Protein AF-A0AAD5JL81-F1 (afdb_monomer_lite)

Organism: Acer negundo (NCBI:txid4023)

Structure (mmCIF, N/CA/C/O backbone):
data_AF-A0AAD5JL81-F1
#
_entry.id   AF-A0AAD5JL81-F1
#
loop_
_atom_site.group_PDB
_atom_site.id
_atom_site.type_symbol
_atom_site.label_atom_id
_atom_site.label_alt_id
_atom_site.label_comp_id
_atom_site.label_asym_id
_atom_site.label_entity_id
_atom_site.label_seq_id
_atom_site.pdbx_PDB_ins_code
_atom_site.Cartn_x
_atom_site.Cartn_y
_atom_site.Cartn_z
_atom_site.occupancy
_atom_site.B_iso_or_equiv
_atom_site.auth_seq_id
_atom_site.auth_comp_id
_atom_site.auth_asym_id
_atom_site.auth_atom_id
_atom_site.pdbx_PDB_model_num
ATOM 1 N N . MET A 1 1 ? 5.103 -13.629 -14.490 1.00 53.59 1 MET A N 1
ATOM 2 C CA . MET A 1 1 ? 3.948 -13.120 -13.713 1.00 53.59 1 MET A CA 1
ATOM 3 C C . MET A 1 1 ? 4.310 -11.711 -13.269 1.00 53.59 1 MET A C 1
ATOM 5 O O . MET A 1 1 ? 5.288 -11.580 -12.552 1.00 53.59 1 MET A O 1
ATOM 9 N N . HIS A 1 2 ? 3.629 -10.677 -13.773 1.00 77.31 2 HIS A N 1
ATOM 10 C CA . HIS A 1 2 ? 4.128 -9.285 -13.726 1.00 77.31 2 HIS A CA 1
ATOM 11 C C . HIS A 1 2 ? 3.336 -8.365 -12.803 1.00 77.31 2 HIS A C 1
ATOM 13 O O . HIS A 1 2 ? 3.559 -7.160 -12.813 1.00 77.31 2 HIS A O 1
ATOM 19 N N . VAL A 1 3 ? 2.407 -8.924 -12.027 1.00 87.56 3 VAL A N 1
ATOM 20 C CA . VAL A 1 3 ? 1.539 -8.177 -11.122 1.00 87.56 3 VAL A CA 1
ATOM 21 C C . VAL A 1 3 ? 1.354 -8.972 -9.831 1.00 87.56 3 VAL A C 1
ATOM 23 O O . VAL A 1 3 ? 1.255 -10.200 -9.879 1.00 87.56 3 VAL A O 1
ATOM 26 N N . PHE A 1 4 ? 1.323 -8.287 -8.693 1.00 90.81 4 PHE A N 1
ATOM 27 C CA . PHE A 1 4 ? 1.071 -8.863 -7.374 1.00 90.81 4 PHE A CA 1
ATOM 28 C C . PHE A 1 4 ? 0.261 -7.898 -6.502 1.00 90.81 4 PHE A C 1
ATOM 30 O O . PHE A 1 4 ? 0.147 -6.710 -6.805 1.00 90.81 4 PHE A O 1
ATOM 37 N N . LEU A 1 5 ? -0.313 -8.425 -5.425 1.00 91.75 5 LEU A N 1
ATOM 38 C CA . LEU A 1 5 ? -1.074 -7.675 -4.436 1.00 91.75 5 LEU A CA 1
ATOM 39 C C . LEU A 1 5 ? -0.194 -7.379 -3.219 1.00 91.75 5 LEU A C 1
ATOM 41 O O . LEU A 1 5 ? 0.451 -8.285 -2.698 1.00 91.75 5 LEU A O 1
ATOM 45 N N . TYR A 1 6 ? -0.166 -6.135 -2.745 1.00 92.25 6 TYR A N 1
ATOM 46 C CA . TYR A 1 6 ? 0.625 -5.748 -1.569 1.00 92.25 6 TYR A CA 1
ATOM 47 C C . TYR A 1 6 ? -0.071 -4.667 -0.741 1.00 92.25 6 TYR A C 1
ATOM 49 O O . TYR A 1 6 ? -0.673 -3.739 -1.285 1.00 92.25 6 TYR A O 1
ATOM 57 N N . GLN A 1 7 ? -0.010 -4.802 0.585 1.00 88.88 7 GLN A N 1
ATOM 58 C CA . GLN A 1 7 ? -0.710 -3.909 1.515 1.00 88.88 7 GLN A CA 1
ATOM 59 C C . GLN A 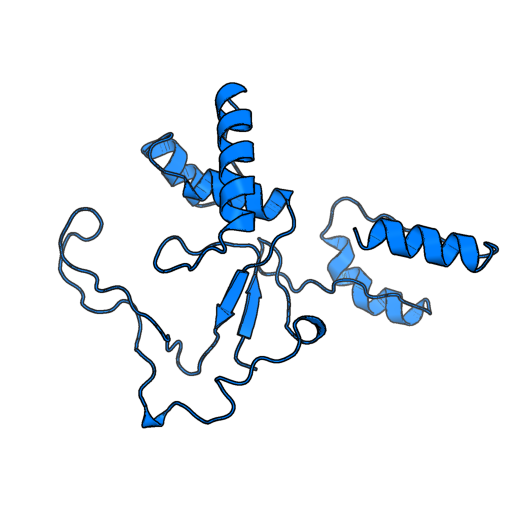1 7 ? -0.033 -2.549 1.708 1.00 88.88 7 GLN A C 1
ATOM 61 O O . GLN A 1 7 ? -0.708 -1.574 2.034 1.00 88.88 7 GLN A O 1
ATOM 66 N N . ILE A 1 8 ? 1.283 -2.437 1.506 1.00 88.19 8 ILE A N 1
ATOM 67 C CA . ILE A 1 8 ? 1.932 -1.122 1.566 1.00 88.19 8 ILE A CA 1
ATOM 68 C C . ILE A 1 8 ? 1.508 -0.291 0.359 1.00 88.19 8 ILE A C 1
ATOM 70 O O . ILE A 1 8 ? 1.283 -0.821 -0.724 1.00 88.19 8 ILE A O 1
ATOM 74 N N . VAL A 1 9 ? 1.371 1.013 0.583 1.00 87.00 9 VAL A N 1
ATOM 75 C CA . VAL A 1 9 ? 0.955 2.000 -0.416 1.00 87.00 9 VAL A CA 1
ATOM 76 C C . VAL A 1 9 ? 2.162 2.775 -0.930 1.00 87.00 9 VAL A C 1
ATOM 78 O O . VAL A 1 9 ? 3.100 3.073 -0.185 1.00 87.00 9 VAL A O 1
ATOM 81 N N . GLY A 1 10 ? 2.121 3.138 -2.207 1.00 78.31 10 GLY A N 1
ATOM 82 C CA . GLY A 1 10 ? 3.044 4.088 -2.803 1.00 78.31 10 GLY A CA 1
ATOM 83 C C . GLY A 1 10 ? 2.683 5.512 -2.387 1.00 78.31 10 GLY A C 1
ATOM 84 O O . GLY A 1 10 ? 1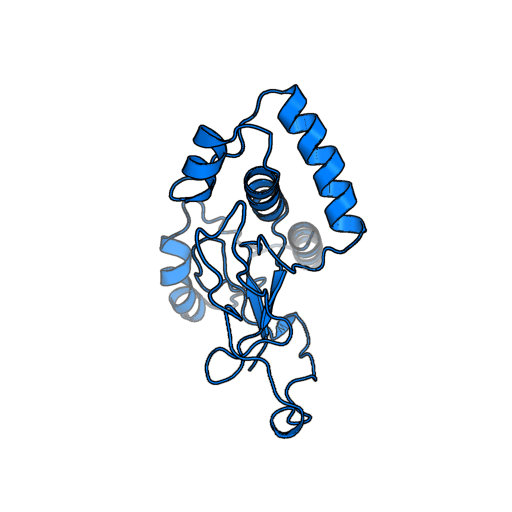.517 5.880 -2.279 1.00 78.31 10 GLY A O 1
ATOM 85 N N . THR A 1 11 ? 3.694 6.341 -2.157 1.00 70.81 11 THR A N 1
ATOM 86 C CA . THR A 1 11 ? 3.513 7.767 -1.839 1.00 70.81 11 THR A CA 1
ATOM 87 C C . THR A 1 11 ? 3.379 8.651 -3.075 1.00 70.81 11 THR A C 1
ATOM 89 O O . THR A 1 11 ? 2.850 9.755 -2.973 1.00 70.81 11 THR A O 1
ATOM 92 N N . TRP A 1 12 ? 3.836 8.169 -4.232 1.00 73.31 12 TRP A N 1
ATOM 93 C CA . TRP A 1 12 ? 3.898 8.909 -5.490 1.00 73.31 12 TRP A CA 1
ATOM 94 C C . TRP A 1 12 ? 3.276 8.076 -6.608 1.00 73.31 12 TRP A C 1
ATOM 96 O O . TRP A 1 12 ? 3.536 6.879 -6.701 1.00 73.31 12 TRP A O 1
ATOM 106 N N . GLY A 1 13 ? 2.448 8.703 -7.446 1.00 75.12 13 GLY A N 1
ATOM 107 C CA . GLY A 1 13 ? 1.904 8.072 -8.656 1.00 75.12 13 GLY A CA 1
ATOM 108 C C . GLY A 1 13 ? 0.893 6.944 -8.425 1.00 75.12 13 GLY A C 1
ATOM 109 O O . GLY A 1 13 ? 0.515 6.273 -9.381 1.00 75.12 13 GLY A O 1
ATOM 110 N N . GLN A 1 14 ? 0.436 6.722 -7.188 1.00 80.94 14 GLN A N 1
ATOM 111 C CA . GLN A 1 14 ? -0.581 5.714 -6.911 1.00 80.94 14 GLN A CA 1
ATOM 112 C C . GLN A 1 14 ? -1.967 6.188 -7.365 1.00 80.94 14 GLN A C 1
ATOM 114 O O . GLN A 1 14 ? -2.438 7.257 -6.973 1.00 80.94 14 GLN A O 1
ATOM 119 N N . LEU A 1 15 ? -2.650 5.346 -8.139 1.00 85.38 15 LEU A N 1
ATOM 120 C CA . LEU A 1 15 ? -4.056 5.529 -8.475 1.00 85.38 15 LEU A CA 1
ATOM 121 C C . LEU A 1 15 ? -4.931 4.969 -7.346 1.00 85.38 15 LEU A C 1
ATOM 123 O O . LEU A 1 15 ? -4.827 3.794 -6.995 1.00 85.38 15 LEU A O 1
ATOM 127 N N . LEU A 1 16 ? -5.805 5.806 -6.789 1.00 86.44 16 LEU A N 1
ATOM 128 C CA . LEU A 1 16 ? -6.748 5.416 -5.743 1.00 86.44 16 LEU A CA 1
ATOM 129 C C . LEU A 1 16 ? -8.164 5.374 -6.303 1.00 86.44 16 LEU A C 1
ATOM 131 O O . LEU A 1 16 ? -8.639 6.342 -6.898 1.00 86.44 16 LEU A O 1
ATOM 135 N N . PHE A 1 17 ? -8.861 4.260 -6.083 1.00 89.25 17 PHE A N 1
ATOM 136 C CA . PHE A 1 17 ? -10.261 4.159 -6.473 1.00 89.25 17 PHE A CA 1
ATOM 137 C C . PHE A 1 17 ? -11.143 5.066 -5.593 1.00 89.25 17 PHE A C 1
ATOM 139 O O . PHE A 1 17 ? -10.910 5.164 -4.382 1.00 89.25 17 PHE A O 1
ATOM 146 N N . PRO A 1 18 ? -12.202 5.689 -6.152 1.00 93.38 18 PRO A N 1
ATOM 147 C CA . PRO A 1 18 ? -13.033 6.640 -5.413 1.00 93.38 18 PRO A CA 1
ATOM 148 C C . PRO A 1 18 ? -13.681 6.086 -4.138 1.00 93.38 18 PRO A C 1
ATOM 150 O O . PRO A 1 18 ? -13.807 6.819 -3.160 1.00 93.38 18 PRO A O 1
ATOM 153 N N . LYS A 1 19 ? -14.105 4.813 -4.130 1.00 92.81 19 LYS A N 1
ATOM 154 C CA . LYS A 1 19 ? -14.760 4.197 -2.964 1.00 92.81 19 LYS A CA 1
ATOM 155 C C . LYS A 1 19 ? -13.794 4.060 -1.767 1.00 92.81 19 LYS A C 1
ATOM 157 O O . LYS A 1 19 ? -14.076 4.701 -0.755 1.00 92.81 19 LYS A O 1
ATOM 162 N N . PRO A 1 20 ? -12.643 3.361 -1.879 1.00 89.75 20 PRO A N 1
ATOM 163 C CA . PRO A 1 20 ? -11.651 3.306 -0.800 1.00 89.75 20 PRO A CA 1
ATOM 164 C C . PRO A 1 20 ? -11.179 4.683 -0.325 1.00 89.75 20 PRO A C 1
ATOM 166 O O . PRO A 1 20 ? -10.930 4.880 0.860 1.00 89.75 20 PRO A O 1
ATOM 169 N N . TRP A 1 21 ? -11.082 5.663 -1.232 1.00 92.19 21 TRP A N 1
ATOM 170 C CA . TRP A 1 21 ? -10.702 7.022 -0.850 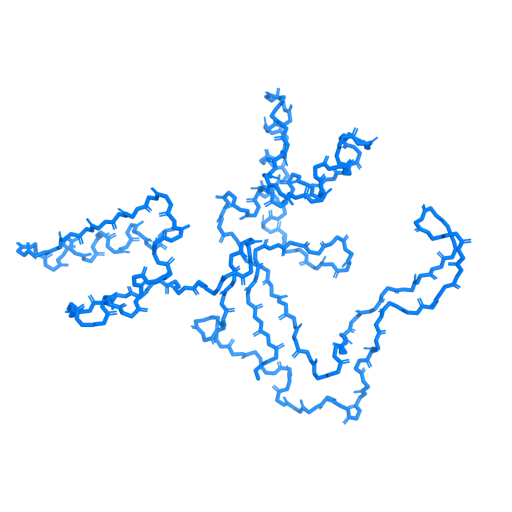1.00 92.19 21 TRP A CA 1
ATOM 171 C C . TRP A 1 21 ? -11.745 7.701 0.044 1.00 92.19 21 TRP A C 1
ATOM 173 O O . TRP A 1 21 ? -11.388 8.330 1.038 1.00 92.19 21 TRP A O 1
ATOM 183 N N . LYS A 1 22 ? -13.037 7.565 -0.274 1.00 95.00 22 LYS A N 1
ATOM 184 C CA . LYS A 1 22 ? -14.118 8.107 0.564 1.00 95.00 22 LYS A CA 1
ATOM 185 C C . LYS A 1 22 ? -14.139 7.456 1.947 1.00 95.00 22 LYS A C 1
ATOM 187 O O . LYS A 1 22 ? -14.237 8.168 2.940 1.00 95.00 22 LYS A O 1
ATOM 192 N N . GLU A 1 23 ? -13.981 6.136 2.008 1.00 94.50 23 GLU A N 1
ATOM 193 C CA . GLU A 1 23 ? -13.891 5.387 3.269 1.00 94.50 23 GLU A CA 1
ATOM 194 C C . GLU A 1 23 ? -12.700 5.854 4.114 1.00 94.50 23 GLU A C 1
ATOM 196 O O . GLU A 1 23 ? -12.854 6.134 5.303 1.00 94.50 23 GLU A O 1
ATOM 201 N N . PHE A 1 24 ? -11.535 6.041 3.485 1.00 94.06 24 PHE A N 1
ATOM 202 C CA . PHE A 1 24 ? -10.368 6.599 4.156 1.00 94.06 24 PHE A CA 1
ATOM 203 C C . PHE A 1 24 ? -10.632 7.996 4.711 1.00 94.06 24 PHE A C 1
ATOM 205 O O . PHE A 1 24 ? -10.219 8.287 5.829 1.00 94.06 24 PHE A O 1
ATOM 212 N N . ARG A 1 25 ? -11.295 8.875 3.950 1.00 95.31 25 ARG A N 1
ATOM 213 C CA . ARG A 1 25 ? -11.588 10.241 4.402 1.00 95.31 25 ARG A CA 1
ATOM 214 C C . ARG A 1 25 ? -12.418 10.240 5.684 1.00 95.31 25 ARG A C 1
ATOM 216 O O . ARG A 1 25 ? -12.022 10.908 6.634 1.00 95.31 25 ARG A O 1
ATOM 223 N N . SER A 1 26 ? -13.484 9.442 5.736 1.00 95.38 26 SER A N 1
ATOM 224 C CA . SER A 1 26 ? -14.293 9.272 6.949 1.00 95.38 26 SER A CA 1
ATOM 225 C C . SER A 1 26 ? -13.474 8.690 8.103 1.00 95.38 26 SER A C 1
ATOM 227 O O . SER A 1 26 ? -13.431 9.271 9.186 1.00 95.38 26 SER A O 1
ATOM 229 N N . TRP A 1 27 ? -12.743 7.598 7.854 1.00 93.88 27 TRP A N 1
ATOM 230 C CA . TRP A 1 27 ? -11.887 6.959 8.856 1.00 93.88 27 TRP A CA 1
ATOM 231 C C . TRP A 1 27 ? -10.835 7.926 9.420 1.00 93.88 27 TRP A C 1
ATOM 233 O O . TRP A 1 27 ? -10.615 7.975 10.631 1.00 93.88 27 TRP A O 1
ATOM 243 N N . TYR A 1 28 ? -10.203 8.723 8.557 1.00 94.56 28 TYR A N 1
ATOM 244 C CA . TYR A 1 28 ? -9.173 9.692 8.919 1.00 94.56 28 TYR A CA 1
ATOM 245 C C . TYR A 1 28 ? -9.728 10.776 9.840 1.00 94.56 28 TYR A C 1
ATOM 247 O O . TYR A 1 28 ? -9.118 11.055 10.873 1.00 94.56 28 TYR A O 1
ATOM 255 N N . ASP A 1 29 ? -10.873 11.366 9.489 1.00 95.00 29 ASP A N 1
ATOM 256 C CA . ASP A 1 29 ? -11.472 12.455 10.261 1.00 95.00 29 ASP A CA 1
ATOM 257 C C . ASP A 1 29 ? -11.910 11.962 11.657 1.00 95.00 29 ASP A C 1
ATOM 259 O O . ASP A 1 29 ? -11.627 12.621 12.661 1.00 95.00 29 ASP A O 1
ATOM 263 N N . GLU A 1 30 ? -12.467 10.749 11.758 1.00 94.31 30 GLU A N 1
ATOM 264 C CA . GLU A 1 30 ? -12.802 10.117 13.042 1.00 94.31 30 GLU A CA 1
ATOM 265 C C . GLU A 1 30 ? -11.574 9.838 13.922 1.00 94.31 30 GLU A C 1
ATOM 267 O O . GLU A 1 30 ? -11.572 10.134 15.120 1.00 94.31 30 GLU A O 1
ATOM 272 N N . HIS A 1 31 ? -10.516 9.257 13.350 1.00 91.19 31 HIS A N 1
ATOM 273 C CA . HIS A 1 31 ? -9.302 8.917 14.101 1.00 91.19 31 HIS A CA 1
ATOM 274 C C . HIS A 1 31 ? -8.552 10.168 14.544 1.00 91.19 31 HIS A C 1
ATOM 276 O O . HIS A 1 31 ? -8.034 10.223 15.664 1.00 91.19 31 HIS A O 1
ATOM 282 N N . LYS A 1 32 ? -8.545 11.193 13.688 1.00 91.12 32 LYS A N 1
ATOM 283 C CA . LYS A 1 32 ? -7.973 12.496 14.002 1.00 91.12 32 LYS A CA 1
ATOM 284 C C . LYS A 1 32 ? -8.722 13.171 15.150 1.00 91.12 32 LYS A C 1
ATOM 286 O O . LYS A 1 32 ? -8.067 13.631 16.082 1.00 91.12 32 LYS A O 1
ATOM 291 N N . ALA A 1 33 ? -10.057 13.177 15.135 1.00 93.44 33 ALA A N 1
ATOM 292 C CA . ALA A 1 33 ? -10.864 13.744 16.221 1.00 93.44 33 ALA A CA 1
ATOM 293 C C . ALA A 1 33 ? -10.605 13.055 17.574 1.00 93.44 33 ALA A C 1
ATOM 295 O O . ALA A 1 33 ? -10.606 13.705 18.616 1.00 93.44 33 ALA A O 1
ATOM 296 N N . LYS A 1 34 ? -10.306 11.751 17.555 1.00 93.62 34 LYS A N 1
ATOM 297 C CA . LYS A 1 34 ? -9.936 10.958 18.740 1.00 93.62 34 LYS A CA 1
ATOM 298 C C . LYS A 1 34 ? -8.467 11.117 19.162 1.00 93.62 34 LYS A C 1
ATOM 300 O O . LYS A 1 34 ? -8.032 10.474 20.112 1.00 93.62 34 LYS A O 1
ATOM 305 N N . GLY A 1 35 ? -7.673 11.917 18.447 1.00 91.12 35 GLY A N 1
ATOM 306 C CA . GLY A 1 35 ? -6.243 12.097 18.715 1.00 91.12 35 GLY A CA 1
ATOM 307 C C . GLY A 1 35 ? -5.383 10.860 18.427 1.00 91.12 35 GLY A C 1
ATOM 308 O O . GLY A 1 35 ? -4.212 10.825 18.816 1.00 91.12 35 GLY A O 1
ATOM 309 N N . ILE A 1 36 ? -5.926 9.855 17.731 1.00 87.69 36 ILE A N 1
ATOM 310 C CA . ILE A 1 36 ? -5.241 8.588 17.462 1.00 87.69 36 ILE A CA 1
ATOM 311 C C . ILE A 1 36 ? -4.122 8.831 16.455 1.00 87.69 36 ILE A C 1
ATOM 313 O O . ILE A 1 36 ? -4.340 9.326 15.349 1.00 87.69 36 ILE A O 1
ATOM 317 N N . LYS A 1 37 ? -2.896 8.454 16.827 1.00 91.12 37 LYS A N 1
ATOM 318 C CA . LYS A 1 37 ? -1.733 8.612 15.953 1.00 91.12 37 LYS A CA 1
ATOM 319 C C . LYS A 1 37 ? -1.555 7.393 15.034 1.00 91.12 37 LYS A C 1
ATOM 321 O O . LYS A 1 37 ? -1.795 6.249 15.448 1.00 91.12 37 LYS A O 1
ATOM 326 N N . PRO A 1 38 ? -1.117 7.600 13.781 1.00 89.75 38 PRO A N 1
ATOM 327 C CA . PRO A 1 38 ? -1.029 6.547 12.777 1.00 89.75 38 PRO A CA 1
ATOM 328 C C . PRO A 1 38 ? 0.280 5.748 12.860 1.00 89.75 38 PRO A C 1
ATOM 330 O O . PRO A 1 38 ? 0.855 5.388 11.838 1.00 89.75 38 PRO A O 1
ATOM 333 N N . TYR A 1 39 ? 0.785 5.506 14.071 1.00 86.12 39 TYR A N 1
ATOM 334 C CA . TYR A 1 39 ? 2.024 4.759 14.245 1.00 86.12 39 TYR A CA 1
ATOM 335 C C . TYR A 1 39 ? 1.804 3.269 13.997 1.00 86.12 39 TYR A C 1
ATOM 337 O O . TYR A 1 39 ? 0.788 2.710 14.427 1.00 86.12 39 TYR A O 1
ATOM 345 N N . LEU A 1 40 ? 2.766 2.676 13.293 1.00 79.94 40 LEU A N 1
ATOM 346 C CA . LEU A 1 40 ? 2.894 1.246 13.021 1.00 79.94 40 LEU A CA 1
ATOM 347 C C . LEU A 1 40 ? 4.344 0.839 13.272 1.00 79.94 40 LEU A C 1
ATOM 349 O O . LEU A 1 40 ? 5.255 1.481 12.745 1.00 79.94 40 LEU A O 1
ATOM 353 N N . ASP A 1 41 ? 4.576 -0.181 14.087 1.00 78.94 41 ASP A N 1
ATOM 354 C CA . ASP A 1 41 ? 5.931 -0.541 14.505 1.00 78.94 41 ASP A CA 1
ATOM 355 C C . ASP A 1 41 ? 6.828 -0.916 13.320 1.00 78.94 41 ASP A C 1
ATOM 357 O O . ASP A 1 41 ? 6.391 -1.496 12.328 1.00 78.94 41 ASP A O 1
ATOM 361 N N . GLY A 1 42 ? 8.096 -0.505 13.395 1.00 77.88 42 GLY A N 1
ATOM 362 C CA . GLY A 1 42 ? 9.083 -0.727 12.332 1.00 77.88 42 GLY A CA 1
ATOM 363 C C . GLY A 1 42 ? 8.946 0.172 11.094 1.00 77.88 42 GLY A C 1
ATOM 364 O O . GLY A 1 42 ? 9.807 0.120 10.218 1.00 77.88 42 GLY A O 1
ATOM 365 N N . MET A 1 43 ? 7.928 1.035 11.005 1.00 80.31 43 MET A N 1
ATOM 366 C CA . MET A 1 43 ? 7.697 1.841 9.801 1.00 80.31 43 MET A CA 1
ATOM 367 C C . MET A 1 43 ? 8.500 3.149 9.764 1.00 80.31 43 MET A C 1
ATOM 369 O O . MET A 1 43 ? 8.401 3.994 10.659 1.00 80.31 43 MET A O 1
ATOM 373 N N . VAL A 1 44 ? 9.199 3.394 8.646 1.00 87.69 44 VAL A N 1
ATOM 374 C CA . VAL A 1 44 ? 9.898 4.670 8.364 1.00 87.69 44 VAL A CA 1
ATOM 375 C C . VAL A 1 44 ? 8.951 5.876 8.396 1.00 87.69 44 VAL A C 1
ATOM 377 O O . VAL A 1 44 ? 9.328 6.981 8.794 1.00 87.69 44 VAL A O 1
ATOM 380 N N . THR A 1 45 ? 7.681 5.651 8.059 1.00 88.00 45 THR A N 1
ATOM 381 C CA . THR A 1 45 ? 6.628 6.667 8.066 1.00 88.00 45 THR A CA 1
ATOM 382 C C . THR A 1 45 ? 6.337 7.213 9.462 1.00 88.00 45 THR A C 1
ATOM 384 O O . THR A 1 45 ? 5.865 8.344 9.568 1.00 88.00 45 THR A O 1
ATOM 387 N N . ASN A 1 46 ? 6.682 6.489 10.535 1.00 88.19 46 ASN A N 1
ATOM 388 C CA . ASN A 1 46 ? 6.624 7.023 11.899 1.00 88.19 46 ASN A CA 1
ATOM 389 C C . ASN A 1 46 ? 7.604 8.183 12.080 1.00 88.19 46 ASN A C 1
ATOM 391 O O . ASN A 1 46 ? 7.261 9.191 12.693 1.00 88.19 46 ASN A O 1
ATOM 395 N N . GLY A 1 47 ? 8.821 8.050 11.542 1.00 92.31 47 GLY A N 1
ATOM 396 C CA . GLY A 1 47 ? 9.831 9.105 11.577 1.00 92.31 47 GLY A CA 1
ATOM 397 C C . GLY A 1 47 ? 9.382 10.334 10.791 1.00 92.31 47 GLY A C 1
ATOM 398 O O . GLY A 1 47 ? 9.489 11.457 11.283 1.00 92.31 47 GLY A O 1
ATOM 399 N N . TRP A 1 48 ? 8.796 10.120 9.610 1.00 90.69 48 TRP A N 1
ATOM 400 C CA . TRP A 1 48 ? 8.210 11.204 8.818 1.00 90.69 48 TRP A CA 1
ATOM 401 C C . TRP A 1 48 ? 7.098 11.909 9.591 1.00 90.69 48 TRP A C 1
ATOM 403 O O . TRP A 1 48 ? 7.149 13.124 9.747 1.00 90.69 48 TRP A O 1
ATOM 413 N N . TYR A 1 49 ? 6.160 11.154 10.169 1.00 91.69 49 TYR A N 1
ATOM 414 C CA . TYR A 1 49 ? 5.048 11.719 10.931 1.00 91.69 49 TYR A CA 1
ATOM 415 C C . TYR A 1 49 ? 5.511 12.474 12.181 1.00 91.69 49 TYR A C 1
ATOM 417 O O . TYR A 1 49 ? 4.987 13.541 12.475 1.00 91.69 49 TYR A O 1
ATOM 425 N N . LYS A 1 50 ? 6.535 11.988 12.892 1.00 93.81 50 LYS A N 1
ATOM 426 C CA . LYS A 1 50 ? 7.134 12.721 14.022 1.00 93.81 50 LYS A CA 1
ATOM 427 C C . LYS A 1 50 ? 7.728 14.066 13.588 1.00 93.81 50 LYS A C 1
ATOM 429 O O . LYS A 1 50 ? 7.632 15.034 14.332 1.00 93.81 50 LYS A O 1
ATOM 434 N N . LYS A 1 51 ? 8.320 14.136 12.390 1.00 92.12 51 LYS A N 1
ATOM 435 C CA . LYS A 1 51 ? 8.949 15.354 11.856 1.00 92.12 51 LYS A CA 1
ATOM 436 C C . LYS A 1 51 ? 7.940 16.346 11.274 1.00 92.12 51 LYS A C 1
ATOM 438 O O . LYS A 1 51 ? 8.077 17.547 11.477 1.00 92.12 51 LYS A O 1
ATOM 443 N N . THR A 1 52 ? 6.963 15.868 10.507 1.00 89.25 52 THR A N 1
ATOM 444 C CA . THR A 1 52 ? 6.039 16.723 9.738 1.00 89.25 52 THR A CA 1
ATOM 445 C C . THR A 1 52 ? 4.649 16.830 10.354 1.00 89.25 52 THR A C 1
ATOM 447 O O . THR A 1 52 ? 3.844 17.649 9.911 1.00 89.25 52 THR A O 1
ATOM 450 N N . GLY A 1 53 ? 4.348 16.003 11.355 1.00 88.56 53 GLY A N 1
ATOM 451 C CA . GLY A 1 53 ? 3.039 15.910 11.983 1.00 88.56 53 GLY A CA 1
ATOM 452 C C . GLY A 1 53 ? 1.940 15.564 10.982 1.00 88.56 53 GLY A C 1
ATOM 453 O O . GLY A 1 53 ? 2.141 14.838 10.007 1.00 88.56 53 GLY A O 1
ATOM 454 N N . GLU A 1 54 ? 0.776 16.167 11.199 1.00 83.19 54 GLU A N 1
ATOM 455 C CA . GLU A 1 54 ? -0.450 15.947 10.424 1.00 83.19 54 GLU A CA 1
ATOM 456 C C . GLU A 1 54 ? -0.422 16.537 9.005 1.00 83.19 54 GLU A C 1
ATOM 458 O O . GLU A 1 54 ? -1.420 16.473 8.292 1.00 83.19 54 GLU A O 1
ATOM 463 N N . ARG A 1 55 ? 0.715 17.091 8.563 1.00 86.06 55 ARG A N 1
ATOM 464 C CA . ARG A 1 55 ? 0.892 17.602 7.193 1.00 86.06 55 ARG A CA 1
ATOM 465 C C . ARG A 1 55 ? 1.005 16.492 6.146 1.00 86.06 55 ARG A C 1
ATOM 467 O O . ARG A 1 55 ? 0.912 16.780 4.957 1.00 86.06 55 ARG A O 1
ATOM 474 N N . ILE A 1 56 ? 1.213 15.244 6.569 1.00 88.56 56 ILE A N 1
ATOM 475 C CA . ILE A 1 56 ? 1.263 14.077 5.684 1.00 88.56 56 ILE A CA 1
ATOM 476 C C . ILE A 1 56 ? 0.129 13.106 6.014 1.00 88.56 56 ILE A C 1
ATOM 478 O O . ILE A 1 56 ? -0.121 12.780 7.173 1.00 88.56 56 ILE A O 1
ATOM 482 N N . TRP A 1 57 ? -0.551 12.622 4.979 1.00 89.94 57 TRP A N 1
ATOM 483 C CA . TRP A 1 57 ? -1.673 11.688 5.107 1.00 89.94 57 TRP A CA 1
ATOM 484 C C . TRP A 1 57 ? -1.242 10.221 4.947 1.00 89.94 57 TRP A C 1
ATOM 486 O O . TRP A 1 57 ? -1.946 9.327 5.410 1.00 89.94 57 TRP A O 1
ATOM 496 N N . THR A 1 58 ? -0.071 9.966 4.349 1.00 90.81 58 THR A N 1
ATOM 497 C CA . THR A 1 58 ? 0.436 8.617 4.046 1.00 90.81 58 THR A CA 1
ATOM 498 C C . THR A 1 58 ? 0.441 7.668 5.246 1.00 90.81 58 THR A C 1
ATOM 500 O O . THR A 1 58 ? -0.064 6.558 5.094 1.00 90.81 58 THR A O 1
ATOM 503 N N . PRO A 1 59 ? 0.951 8.040 6.440 1.00 91.81 59 PRO A N 1
ATOM 504 C CA . PRO A 1 59 ? 0.982 7.107 7.566 1.00 91.81 59 PRO A CA 1
ATOM 505 C C . PRO A 1 59 ? -0.433 6.691 7.992 1.00 91.81 59 PRO A C 1
ATOM 507 O O . PRO A 1 59 ? -0.680 5.519 8.269 1.00 91.81 59 PRO A O 1
ATOM 510 N N . CYS A 1 60 ? -1.384 7.635 7.980 1.00 92.19 60 CYS A N 1
ATOM 511 C CA . CYS A 1 60 ? -2.790 7.340 8.251 1.00 92.19 60 CYS A CA 1
ATOM 512 C C . CYS A 1 60 ? -3.380 6.409 7.196 1.00 92.19 60 CYS A C 1
ATOM 514 O O . CYS A 1 60 ? -4.131 5.506 7.541 1.00 92.19 60 CYS A O 1
ATOM 516 N N . PHE A 1 61 ? -3.026 6.606 5.926 1.00 92.00 61 PHE A N 1
ATOM 517 C CA . PHE A 1 61 ? -3.524 5.763 4.848 1.00 92.00 61 PHE A CA 1
ATOM 518 C C . PHE A 1 61 ? -2.981 4.338 4.917 1.00 92.00 61 PHE A C 1
ATOM 520 O O . PHE A 1 61 ? -3.752 3.402 4.771 1.00 92.00 61 PHE A O 1
ATOM 527 N N . ILE A 1 62 ? -1.694 4.150 5.227 1.00 89.44 62 ILE A N 1
ATOM 528 C CA . ILE A 1 62 ? -1.128 2.809 5.454 1.00 89.44 62 ILE A CA 1
ATOM 529 C C . ILE A 1 62 ? -1.882 2.104 6.585 1.00 89.44 62 ILE A C 1
ATOM 531 O O . ILE A 1 62 ? -2.281 0.951 6.438 1.00 89.44 62 ILE A O 1
ATOM 535 N N . LYS A 1 63 ? -2.124 2.807 7.699 1.00 87.88 63 LYS A N 1
ATOM 536 C CA . LYS A 1 63 ? -2.878 2.254 8.829 1.00 87.88 63 LYS A CA 1
ATOM 537 C C . LYS A 1 63 ? -4.326 1.919 8.458 1.00 87.88 63 LYS A C 1
ATOM 539 O O . LYS A 1 63 ? -4.825 0.888 8.893 1.00 87.88 63 LYS A O 1
ATOM 544 N N . PHE A 1 64 ? -4.969 2.743 7.633 1.00 88.50 64 PHE A N 1
ATOM 545 C CA . PHE A 1 64 ? -6.302 2.479 7.088 1.00 88.50 64 PHE A CA 1
ATOM 546 C C . PHE A 1 64 ? -6.331 1.234 6.187 1.00 88.50 64 PHE A C 1
ATOM 548 O O . PHE A 1 64 ? -7.178 0.369 6.378 1.00 88.50 64 PHE A O 1
ATOM 555 N N . ILE A 1 65 ? -5.385 1.101 5.252 1.00 87.25 65 ILE A N 1
ATOM 556 C CA . ILE A 1 65 ? -5.292 -0.068 4.364 1.00 87.25 65 ILE A CA 1
ATOM 557 C C . ILE A 1 65 ? -5.091 -1.354 5.168 1.00 87.25 65 ILE A C 1
ATOM 559 O O . ILE A 1 65 ? -5.769 -2.345 4.902 1.00 87.25 65 ILE A O 1
ATOM 563 N N . LEU A 1 66 ? -4.225 -1.316 6.186 1.00 83.38 66 LEU A N 1
ATOM 564 C CA . LEU A 1 66 ? -4.027 -2.438 7.103 1.00 83.38 66 LEU A CA 1
ATOM 565 C C . LEU A 1 66 ? -5.311 -2.774 7.876 1.00 83.38 66 LEU A C 1
ATOM 567 O O . LEU A 1 66 ? -5.667 -3.942 7.980 1.00 83.38 66 LEU A O 1
ATOM 571 N N . PHE A 1 67 ? -6.015 -1.759 8.385 1.00 80.12 67 PHE A N 1
ATOM 572 C CA . PHE A 1 67 ? -7.269 -1.926 9.124 1.00 80.12 67 PHE A CA 1
ATOM 573 C C . PHE A 1 67 ? -8.381 -2.555 8.270 1.00 80.12 67 PHE A C 1
ATOM 575 O O . PHE A 1 67 ? -9.089 -3.435 8.746 1.00 80.12 67 PHE A O 1
ATOM 582 N N . CYS A 1 68 ? -8.517 -2.137 7.010 1.00 81.31 68 CYS A N 1
ATOM 583 C CA . CYS A 1 68 ? -9.526 -2.662 6.087 1.00 81.31 68 CYS A CA 1
ATOM 584 C C . CYS A 1 68 ? -9.108 -3.963 5.383 1.00 81.31 68 CYS A C 1
ATOM 586 O O . CYS A 1 68 ? -9.900 -4.521 4.628 1.00 81.31 68 CYS A O 1
ATOM 588 N N . GLY A 1 69 ? -7.866 -4.428 5.561 1.00 81.12 69 GLY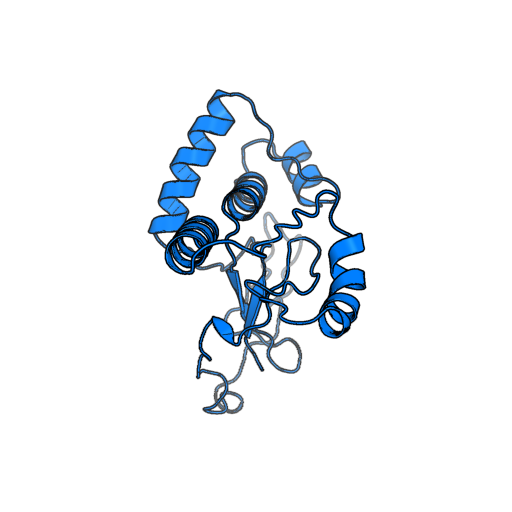 A N 1
ATOM 589 C CA . GLY A 1 69 ? -7.341 -5.589 4.837 1.00 81.12 69 GLY A CA 1
ATOM 590 C C . GLY A 1 69 ? -7.223 -5.369 3.323 1.00 81.12 69 GLY A C 1
ATOM 591 O O . GLY A 1 69 ? -7.251 -6.327 2.553 1.00 81.12 69 GLY A O 1
ATOM 592 N N . TYR A 1 70 ? -7.109 -4.116 2.878 1.00 86.31 70 TYR A N 1
ATOM 593 C CA . TYR A 1 70 ? -7.029 -3.779 1.459 1.00 86.31 70 TYR A CA 1
ATOM 594 C C . TYR A 1 70 ? -5.654 -4.101 0.871 1.00 86.31 70 TYR A C 1
ATOM 596 O O . TYR A 1 70 ? -4.630 -4.087 1.553 1.00 86.31 70 TYR A O 1
ATOM 604 N N . PHE A 1 71 ? -5.641 -4.360 -0.435 1.00 89.94 71 PHE A N 1
ATOM 605 C CA . PHE A 1 71 ? -4.427 -4.585 -1.206 1.00 89.94 71 PHE A CA 1
ATOM 606 C C . PHE A 1 71 ? -4.353 -3.619 -2.379 1.00 89.94 71 PHE A C 1
ATOM 608 O O . PHE A 1 71 ? -5.358 -3.287 -3.009 1.00 89.94 71 PHE A O 1
ATOM 615 N N . ASN A 1 72 ? -3.131 -3.218 -2.697 1.00 91.31 72 ASN A N 1
ATOM 616 C CA . ASN A 1 72 ? -2.808 -2.464 -3.893 1.00 91.31 72 ASN A CA 1
ATOM 617 C C . ASN A 1 72 ? -2.255 -3.413 -4.951 1.00 91.31 72 ASN A C 1
ATOM 619 O O . ASN A 1 72 ? -1.654 -4.438 -4.630 1.00 91.31 72 ASN A O 1
ATOM 623 N N . ILE A 1 73 ? -2.434 -3.041 -6.212 1.00 90.06 73 ILE A N 1
ATOM 624 C CA . ILE A 1 73 ? -1.932 -3.797 -7.353 1.00 90.06 73 ILE A CA 1
ATOM 625 C C . ILE A 1 73 ? -0.588 -3.197 -7.758 1.00 90.06 73 ILE A C 1
ATOM 627 O O . ILE A 1 73 ? -0.522 -2.035 -8.154 1.00 90.06 73 ILE A O 1
ATOM 631 N N . TYR A 1 74 ? 0.470 -3.994 -7.663 1.00 90.06 74 TYR A N 1
ATOM 632 C CA . TYR A 1 74 ? 1.825 -3.602 -8.033 1.00 90.06 74 TYR A CA 1
ATOM 633 C C . TYR A 1 74 ? 2.308 -4.376 -9.238 1.00 90.06 74 TYR A C 1
ATOM 635 O O . TYR A 1 74 ? 2.019 -5.560 -9.388 1.00 90.06 74 TYR A O 1
ATOM 643 N N . THR A 1 75 ? 3.101 -3.713 -10.069 1.00 87.81 75 THR A N 1
ATOM 644 C CA . THR A 1 75 ? 3.770 -4.336 -11.203 1.00 87.81 75 THR A CA 1
ATOM 645 C C . THR A 1 75 ? 5.181 -4.782 -10.837 1.00 87.81 75 THR A C 1
ATOM 647 O O . THR A 1 75 ? 5.873 -4.104 -10.084 1.00 87.81 75 THR A O 1
ATOM 650 N N . ASN A 1 76 ? 5.629 -5.889 -11.422 1.00 87.50 76 ASN A N 1
ATOM 651 C CA . ASN A 1 76 ? 7.004 -6.373 -11.360 1.00 87.50 76 ASN A CA 1
ATOM 652 C C . ASN A 1 76 ? 7.480 -6.706 -12.782 1.00 87.50 76 ASN A C 1
ATOM 654 O O . ASN A 1 76 ? 7.325 -7.835 -13.271 1.00 87.50 76 ASN A O 1
ATOM 658 N N . PHE A 1 77 ? 7.978 -5.691 -13.487 1.00 85.81 77 PHE A N 1
ATOM 659 C CA . PHE A 1 77 ? 8.505 -5.857 -14.837 1.00 85.81 77 PHE A CA 1
ATOM 660 C C . PHE A 1 77 ? 9.999 -6.197 -14.814 1.00 85.81 77 PHE A C 1
ATOM 662 O O . PHE A 1 77 ? 10.707 -5.812 -13.882 1.00 85.81 77 PHE A O 1
ATOM 669 N N . PRO A 1 78 ? 10.507 -6.902 -15.842 1.00 83.31 78 PRO A N 1
ATOM 670 C CA . PRO A 1 78 ? 11.928 -7.209 -15.943 1.00 83.31 78 PRO A CA 1
ATOM 671 C C . PRO A 1 78 ? 12.797 -5.950 -15.888 1.00 83.31 78 PRO A C 1
ATOM 673 O O . PRO A 1 78 ? 12.462 -4.934 -16.507 1.00 83.31 78 PRO A O 1
ATOM 676 N N . ASN A 1 79 ? 13.941 -6.069 -15.212 1.00 85.25 79 ASN A N 1
ATOM 677 C CA . ASN A 1 79 ? 14.917 -4.994 -15.011 1.00 85.25 79 ASN A CA 1
ATOM 678 C C . ASN A 1 79 ? 14.339 -3.784 -14.259 1.00 85.25 79 ASN A C 1
ATOM 680 O O . ASN A 1 79 ? 14.705 -2.653 -14.561 1.00 85.25 79 ASN A O 1
ATOM 684 N N . GLU A 1 80 ? 13.402 -4.022 -13.332 1.00 86.31 80 GLU A N 1
ATOM 685 C CA . GLU A 1 80 ? 12.806 -2.984 -12.472 1.00 86.31 80 GLU A CA 1
ATOM 686 C C . GLU A 1 80 ? 12.158 -1.835 -13.263 1.00 86.31 80 GLU A C 1
ATOM 688 O O . GLU A 1 80 ? 12.053 -0.700 -12.797 1.00 86.31 80 GLU A O 1
ATOM 693 N N . ARG A 1 81 ? 11.717 -2.125 -14.493 1.00 87.38 81 ARG A N 1
ATOM 694 C CA . ARG A 1 81 ? 11.061 -1.135 -15.345 1.00 87.38 81 ARG A CA 1
ATOM 695 C C . ARG A 1 81 ? 9.662 -0.810 -14.841 1.00 87.38 81 ARG A C 1
ATOM 697 O O . ARG A 1 81 ? 9.017 -1.619 -14.175 1.00 87.38 81 ARG A O 1
ATOM 704 N N . VAL A 1 82 ? 9.175 0.374 -15.192 1.00 86.62 82 VAL A N 1
ATOM 705 C CA . VAL A 1 82 ? 7.887 0.896 -14.717 1.00 86.62 82 VAL A CA 1
ATOM 706 C C . VAL A 1 82 ? 7.045 1.458 -15.858 1.00 86.62 82 VAL A C 1
ATOM 708 O O . VAL A 1 82 ? 7.562 1.849 -16.902 1.00 86.62 82 VAL A O 1
ATOM 711 N N . LEU A 1 83 ? 5.728 1.509 -15.655 1.00 84.56 83 LEU A N 1
ATOM 712 C CA . LEU A 1 83 ? 4.792 2.141 -16.598 1.00 84.56 83 LEU A CA 1
ATOM 713 C C . LEU A 1 83 ? 4.715 3.663 -16.427 1.00 84.56 83 LEU A C 1
ATOM 715 O O . LEU A 1 83 ? 4.323 4.370 -17.347 1.00 84.56 83 LEU A O 1
ATOM 719 N N . SER A 1 84 ? 5.062 4.165 -15.243 1.00 85.88 84 SER A N 1
ATOM 720 C CA . SER A 1 84 ? 5.063 5.586 -14.910 1.00 85.88 84 SER A CA 1
ATOM 721 C C . SER A 1 84 ? 6.248 5.871 -14.002 1.00 85.88 84 SER A C 1
ATOM 723 O O . SER A 1 84 ? 6.518 5.099 -13.084 1.00 85.88 84 SER A O 1
ATOM 725 N N . VAL A 1 85 ? 6.933 6.982 -14.252 1.00 87.94 85 VAL A N 1
ATOM 726 C CA . VAL A 1 85 ? 8.179 7.356 -13.580 1.00 87.94 85 VAL A CA 1
ATOM 727 C C . VAL A 1 85 ? 8.065 8.763 -13.012 1.00 87.94 85 VAL A C 1
ATOM 729 O O . VAL A 1 85 ? 7.441 9.633 -13.625 1.00 87.94 85 VAL A O 1
ATOM 732 N N . SER A 1 86 ? 8.675 9.005 -11.854 1.00 86.31 86 SER A N 1
ATOM 733 C CA . SER A 1 86 ? 8.763 10.353 -11.297 1.00 86.31 86 SER A CA 1
ATOM 734 C C . SER A 1 86 ? 10.103 10.976 -11.667 1.00 86.31 86 SER A C 1
ATOM 736 O O . SER A 1 86 ? 11.169 10.411 -11.425 1.00 86.31 86 SER A O 1
ATOM 738 N N . TYR A 1 87 ? 10.073 12.183 -12.230 1.00 88.62 87 TYR A N 1
ATOM 739 C CA . TYR A 1 87 ? 11.296 12.946 -12.461 1.00 88.62 87 TYR A CA 1
ATOM 740 C C . TYR A 1 87 ? 11.752 13.626 -11.170 1.00 88.62 87 TYR A C 1
ATOM 742 O O . TYR A 1 87 ? 11.040 14.434 -10.572 1.00 88.62 87 TYR A O 1
ATOM 750 N N . ARG A 1 88 ? 12.979 13.321 -10.754 1.00 89.00 88 ARG A N 1
ATOM 751 C CA . ARG A 1 88 ? 13.625 13.903 -9.578 1.00 89.00 88 ARG A CA 1
ATOM 752 C C . ARG A 1 88 ? 14.250 15.231 -9.971 1.00 89.00 88 ARG A C 1
ATOM 754 O O . ARG A 1 88 ? 15.403 15.295 -10.398 1.00 89.00 88 ARG A O 1
ATOM 761 N N . ILE A 1 89 ? 13.453 16.285 -9.882 1.00 86.62 89 ILE A N 1
ATOM 762 C CA . ILE A 1 89 ? 13.863 17.664 -10.157 1.00 86.62 89 ILE A CA 1
ATOM 763 C C . IL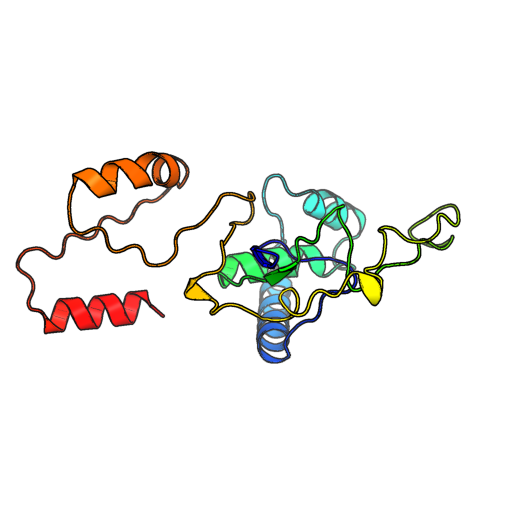E A 1 89 ? 14.298 18.320 -8.842 1.00 86.62 89 ILE A C 1
ATOM 765 O O . ILE A 1 89 ? 13.741 18.014 -7.785 1.00 86.62 89 ILE A O 1
ATOM 769 N N . ALA A 1 90 ? 15.292 19.211 -8.901 1.00 88.00 90 ALA A N 1
ATOM 770 C CA . ALA A 1 90 ? 15.701 20.007 -7.747 1.00 88.00 90 ALA A CA 1
ATOM 771 C C . ALA A 1 90 ? 14.504 20.761 -7.126 1.00 88.00 90 ALA A C 1
ATOM 773 O O . ALA A 1 90 ? 13.713 21.379 -7.837 1.00 88.00 90 ALA A O 1
ATOM 774 N N . GLY A 1 91 ? 14.364 20.711 -5.801 1.00 82.94 91 GLY A N 1
ATOM 775 C CA . GLY A 1 91 ? 13.243 21.302 -5.075 1.00 82.94 91 GLY A CA 1
ATOM 776 C C . GLY A 1 91 ? 13.107 20.757 -3.654 1.00 82.94 91 GLY A C 1
ATOM 777 O O . GLY A 1 91 ? 14.079 20.331 -3.038 1.00 82.94 91 GLY A O 1
ATOM 778 N N . VAL A 1 92 ? 11.875 20.737 -3.136 1.00 72.75 92 VAL A N 1
ATOM 779 C CA . VAL A 1 92 ? 11.568 20.414 -1.724 1.00 72.75 92 VAL A CA 1
ATOM 780 C C . VAL A 1 92 ? 12.088 19.037 -1.287 1.00 72.75 92 VAL A C 1
ATOM 782 O O . VAL A 1 92 ? 12.465 18.866 -0.131 1.00 72.75 92 VAL A O 1
ATOM 785 N N . ASN A 1 93 ? 12.136 18.066 -2.205 1.00 73.62 93 ASN A N 1
ATOM 786 C CA . ASN A 1 93 ? 12.526 16.685 -1.898 1.00 73.62 93 ASN A CA 1
ATOM 787 C C . ASN A 1 93 ? 13.923 16.298 -2.412 1.00 73.62 93 ASN A C 1
ATOM 789 O O . ASN A 1 93 ? 14.470 15.294 -1.963 1.00 73.62 93 ASN A O 1
ATOM 793 N N . TYR A 1 94 ? 14.514 17.076 -3.326 1.00 77.75 94 TYR A N 1
ATOM 794 C CA . TYR A 1 94 ? 15.808 16.770 -3.938 1.00 77.75 94 TYR A CA 1
ATOM 795 C C . TYR A 1 94 ? 16.672 18.029 -4.017 1.00 77.75 94 TYR A C 1
ATOM 797 O O . TYR A 1 94 ? 16.279 19.015 -4.627 1.00 77.75 94 TYR A O 1
ATOM 805 N N . GLY A 1 95 ? 17.887 17.992 -3.463 1.00 85.56 95 GLY A N 1
ATOM 806 C CA . GLY A 1 95 ? 18.827 19.122 -3.546 1.00 85.56 95 GLY A CA 1
ATOM 807 C C . GLY A 1 95 ? 19.430 19.345 -4.940 1.00 85.56 95 GLY A C 1
ATOM 808 O O . GLY A 1 95 ? 20.111 20.339 -5.162 1.00 85.56 95 GLY A O 1
ATOM 809 N N . LYS A 1 96 ? 19.206 18.416 -5.877 1.00 89.38 96 LYS A N 1
ATOM 810 C CA . LYS A 1 96 ? 19.682 18.478 -7.262 1.00 89.38 96 LYS A CA 1
ATOM 811 C C . LYS A 1 96 ? 18.758 17.701 -8.192 1.00 89.38 96 LYS A C 1
ATOM 813 O O . LYS A 1 96 ? 18.090 16.764 -7.758 1.00 89.38 96 LYS A O 1
ATOM 818 N N . THR A 1 97 ? 18.775 18.051 -9.472 1.00 90.25 97 THR A N 1
ATOM 819 C CA . THR A 1 97 ? 18.093 17.278 -10.514 1.00 90.25 97 THR A CA 1
ATOM 820 C C . THR A 1 97 ? 18.860 15.980 -10.773 1.00 90.25 97 THR A C 1
ATOM 822 O O . THR A 1 97 ? 20.069 16.006 -10.995 1.00 90.25 97 THR A O 1
ATOM 825 N N . ALA A 1 98 ? 18.161 14.847 -10.723 1.00 89.56 98 ALA A N 1
ATOM 826 C CA . ALA A 1 98 ? 18.716 13.500 -10.888 1.00 89.56 98 ALA A CA 1
ATOM 827 C C . ALA A 1 98 ? 17.979 12.668 -11.957 1.00 89.56 98 ALA A C 1
ATOM 829 O O . ALA A 1 98 ? 18.222 11.468 -12.074 1.00 89.56 98 ALA A O 1
ATOM 830 N N . GLY A 1 99 ? 17.088 13.295 -12.734 1.00 91.19 99 GLY A N 1
ATOM 831 C CA . GLY A 1 99 ? 16.344 12.627 -13.803 1.00 91.19 99 GLY A CA 1
ATOM 832 C C . GLY A 1 99 ? 15.313 11.617 -13.275 1.00 91.19 99 GLY A C 1
ATOM 833 O O . GLY A 1 99 ? 14.875 11.743 -12.126 1.00 91.19 99 GLY A O 1
ATOM 834 N N . PRO A 1 100 ? 14.891 10.640 -14.093 1.00 90.75 100 PRO A N 1
ATOM 835 C CA . PRO A 1 100 ? 13.911 9.637 -13.683 1.00 90.75 100 PRO A CA 1
ATOM 836 C C . PRO A 1 100 ? 14.411 8.786 -12.502 1.00 90.75 100 PRO A C 1
ATOM 838 O O . PRO A 1 100 ? 15.619 8.612 -12.305 1.00 90.75 100 PRO A O 1
ATOM 841 N N . ASP A 1 101 ? 13.489 8.285 -11.681 1.00 87.94 101 ASP A N 1
ATOM 842 C CA . ASP A 1 101 ? 13.782 7.375 -10.566 1.00 87.94 101 ASP A CA 1
ATOM 843 C C . ASP A 1 101 ? 13.845 5.894 -10.970 1.00 87.94 101 ASP A C 1
ATOM 845 O O . ASP A 1 101 ? 14.477 5.112 -10.265 1.00 87.94 101 ASP A O 1
ATOM 849 N N . ALA A 1 102 ? 13.282 5.535 -12.124 1.00 88.75 102 ALA A N 1
ATOM 850 C CA . ALA A 1 102 ? 13.352 4.203 -12.721 1.00 88.75 102 ALA A CA 1
ATOM 851 C C . ALA A 1 102 ? 13.357 4.278 -14.259 1.00 88.75 102 ALA A C 1
ATOM 853 O O . ALA A 1 102 ? 13.120 5.330 -14.853 1.00 88.75 102 ALA A O 1
ATOM 854 N N . GLN A 1 103 ? 13.623 3.161 -14.933 1.00 90.62 103 GLN A N 1
ATOM 855 C CA . GLN A 1 103 ? 13.540 3.097 -16.393 1.00 90.62 103 GLN A CA 1
ATOM 856 C C . GLN A 1 103 ? 12.096 2.812 -16.836 1.00 90.62 103 GLN A C 1
ATOM 858 O O . GLN A 1 103 ? 11.458 1.881 -16.346 1.00 90.62 103 GLN A O 1
ATOM 863 N N . LEU A 1 104 ? 11.578 3.597 -17.784 1.00 89.06 104 LEU A N 1
ATOM 864 C CA . LEU A 1 104 ? 10.262 3.345 -18.374 1.00 89.06 104 LEU A CA 1
ATOM 865 C C . LEU A 1 104 ? 10.278 2.094 -19.262 1.00 89.06 104 LEU A C 1
ATOM 867 O O . LEU A 1 104 ? 11.275 1.788 -19.919 1.00 89.06 104 LEU A O 1
ATOM 871 N N . LEU A 1 105 ? 9.152 1.385 -19.295 1.00 86.38 105 LEU A N 1
ATOM 872 C CA . LEU A 1 105 ? 8.878 0.396 -20.333 1.00 86.38 105 LEU A CA 1
ATOM 873 C C . LEU A 1 105 ? 8.791 1.090 -21.695 1.00 86.38 105 LEU A C 1
ATOM 875 O O . LEU A 1 105 ? 8.076 2.077 -21.854 1.00 86.38 105 LEU A O 1
ATOM 879 N N . ASP A 1 106 ? 9.519 0.557 -22.669 1.00 81.31 106 ASP A N 1
ATOM 880 C CA . ASP A 1 106 ? 9.461 0.997 -24.060 1.00 81.31 106 ASP A CA 1
ATOM 881 C C . ASP A 1 106 ? 8.377 0.221 -24.834 1.00 81.31 106 ASP A C 1
ATOM 883 O O . ASP A 1 106 ? 8.002 -0.891 -24.450 1.00 81.31 106 ASP A O 1
ATOM 887 N N . GLU A 1 107 ? 7.869 0.787 -25.931 1.00 71.38 107 GLU A N 1
ATOM 888 C CA . GLU A 1 107 ? 6.812 0.161 -26.747 1.00 71.38 107 GLU A CA 1
ATOM 889 C C . GLU A 1 107 ? 7.226 -1.210 -27.307 1.00 71.38 107 GLU A C 1
ATOM 891 O O . GLU A 1 107 ? 6.405 -2.121 -27.389 1.00 71.38 107 GLU A O 1
ATOM 896 N N . ASN A 1 108 ? 8.516 -1.396 -27.602 1.00 69.81 108 ASN A N 1
ATOM 897 C CA . ASN A 1 108 ? 9.068 -2.658 -28.105 1.00 69.81 108 ASN A CA 1
ATOM 898 C C . ASN A 1 108 ? 9.144 -3.751 -27.020 1.00 69.81 108 ASN A C 1
ATOM 900 O O . ASN A 1 108 ? 9.273 -4.936 -27.326 1.00 69.81 108 ASN A O 1
ATOM 904 N N . SER A 1 109 ? 9.062 -3.362 -25.748 1.00 66.31 109 SER A N 1
ATOM 905 C CA . SER A 1 109 ? 9.091 -4.230 -24.573 1.00 66.31 109 SER A CA 1
ATOM 906 C C . SER A 1 109 ? 7.700 -4.579 -24.053 1.00 66.31 109 SER A C 1
ATOM 908 O O . SER A 1 109 ? 7.579 -5.439 -23.177 1.00 66.31 109 SER A O 1
ATOM 910 N N . LEU A 1 110 ? 6.646 -3.968 -24.605 1.00 65.56 110 LEU A N 1
ATOM 911 C CA . LEU A 1 110 ? 5.258 -4.329 -24.339 1.00 65.56 110 LEU A CA 1
ATOM 912 C C . LEU A 1 110 ? 4.910 -5.623 -25.082 1.00 65.56 110 LEU A C 1
ATOM 914 O O . LEU A 1 110 ? 4.176 -5.643 -26.067 1.00 65.56 110 LEU A O 1
ATOM 918 N N . TYR A 1 111 ? 5.415 -6.750 -24.585 1.00 64.50 111 TYR A N 1
ATOM 919 C CA . TYR A 1 111 ? 4.888 -8.043 -24.997 1.00 64.50 111 TYR A CA 1
ATOM 920 C C . TYR A 1 111 ? 3.396 -8.095 -24.636 1.00 64.50 111 TYR A C 1
ATOM 922 O O . TYR A 1 111 ? 3.028 -7.817 -23.492 1.00 64.50 111 TYR A O 1
ATOM 930 N N . TYR A 1 112 ? 2.541 -8.499 -25.584 1.00 57.03 112 TYR A N 1
ATOM 931 C CA . TYR A 1 112 ? 1.074 -8.594 -25.438 1.00 57.03 112 TYR A CA 1
ATOM 932 C C . TYR A 1 112 ? 0.602 -9.269 -24.130 1.00 57.03 112 TYR A C 1
ATOM 934 O O . TYR A 1 112 ? -0.484 -8.985 -23.629 1.00 57.03 112 TYR A O 1
ATOM 942 N N . ASN A 1 113 ? 1.425 -10.138 -23.535 1.00 65.38 113 ASN A N 1
ATOM 943 C CA . ASN A 1 113 ? 1.120 -10.831 -22.285 1.00 65.38 113 ASN A CA 1
ATOM 944 C C . ASN A 1 113 ? 1.249 -9.965 -21.015 1.00 65.38 113 ASN A C 1
ATOM 946 O O . ASN A 1 113 ? 0.672 -10.331 -19.994 1.00 65.38 113 ASN A O 1
ATOM 950 N N . PHE A 1 114 ? 1.975 -8.841 -21.035 1.00 66.31 114 PHE A N 1
ATOM 951 C CA . PHE A 1 114 ? 2.207 -8.014 -19.838 1.00 66.31 114 PHE A CA 1
ATOM 952 C C . PHE A 1 114 ? 0.988 -7.199 -19.407 1.00 66.31 114 PHE A C 1
ATOM 954 O O . PHE A 1 114 ? 0.806 -6.965 -18.214 1.00 66.31 114 PHE A O 1
ATOM 961 N N . LEU A 1 115 ? 0.135 -6.814 -20.356 1.00 67.06 115 LEU A N 1
ATOM 962 C CA . LEU A 1 115 ? -1.093 -6.062 -20.083 1.00 67.06 115 LEU A CA 1
ATOM 963 C C . LEU A 1 115 ? -2.281 -6.974 -19.739 1.00 67.06 115 LEU A C 1
ATOM 965 O O . LEU A 1 115 ? -3.329 -6.497 -19.303 1.00 67.06 115 LEU A O 1
ATOM 969 N N . LYS A 1 116 ? -2.135 -8.295 -19.906 1.00 75.31 116 LYS A N 1
ATOM 970 C CA . LYS A 1 116 ? -3.193 -9.255 -19.591 1.00 75.31 116 LYS A CA 1
ATOM 971 C C . LYS A 1 116 ? -3.220 -9.544 -18.090 1.00 75.31 116 LYS A C 1
ATOM 973 O O . LYS A 1 116 ? -2.487 -10.399 -17.590 1.00 75.31 116 LYS A O 1
ATOM 978 N N . MET A 1 117 ? -4.104 -8.845 -17.382 1.00 77.00 117 MET A N 1
ATOM 979 C CA . MET A 1 117 ? -4.421 -9.139 -15.984 1.00 77.00 117 MET A CA 1
ATOM 980 C C . MET A 1 117 ? -4.940 -10.570 -15.837 1.00 77.00 117 MET A C 1
ATOM 982 O O . MET A 1 117 ? -5.863 -10.996 -16.532 1.00 77.00 117 MET A O 1
ATOM 986 N N . GLN A 1 118 ? -4.337 -11.304 -14.907 1.00 84.00 118 GLN A N 1
ATOM 987 C CA . GLN A 1 118 ? -4.890 -12.562 -14.424 1.00 84.00 118 GLN A CA 1
ATOM 988 C C . GLN A 1 118 ? -6.037 -12.269 -13.444 1.00 84.00 118 GLN A C 1
ATOM 990 O O . GLN A 1 118 ? -6.068 -11.185 -12.855 1.00 84.00 118 GLN A O 1
ATOM 995 N N . PRO A 1 119 ? -6.962 -13.220 -13.225 1.00 86.88 119 PRO A N 1
ATOM 996 C CA . PRO A 1 119 ? -7.926 -13.120 -12.134 1.00 86.88 119 PRO A CA 1
ATOM 997 C C . PRO A 1 119 ? -7.224 -12.832 -10.800 1.00 86.88 119 PRO A C 1
ATOM 999 O O . PRO A 1 119 ? -6.163 -13.397 -10.533 1.00 86.88 119 PRO A O 1
ATOM 1002 N N . LEU A 1 120 ? -7.829 -11.996 -9.948 1.00 84.75 120 LEU A N 1
ATOM 1003 C CA . LEU A 1 120 ? -7.252 -11.610 -8.649 1.00 84.75 120 LEU A CA 1
ATOM 1004 C C . LEU A 1 120 ? -6.904 -12.822 -7.772 1.00 84.75 120 LEU A C 1
ATOM 1006 O O . LEU A 1 120 ? -5.901 -12.796 -7.070 1.00 84.75 120 LEU A O 1
ATOM 1010 N N . SER A 1 121 ? -7.684 -13.903 -7.873 1.00 82.00 121 SER A N 1
ATOM 1011 C CA . SER A 1 121 ? -7.451 -15.172 -7.169 1.00 82.00 121 SER A CA 1
ATOM 1012 C C . SER A 1 121 ? -6.110 -15.834 -7.495 1.00 82.00 121 SER A C 1
ATOM 1014 O O . SER A 1 121 ? -5.632 -16.652 -6.718 1.00 82.00 121 SER A O 1
ATOM 1016 N N . ASN A 1 122 ? -5.517 -15.508 -8.645 1.00 85.94 122 ASN A N 1
ATOM 1017 C CA . ASN A 1 122 ? -4.268 -16.099 -9.118 1.00 85.94 122 ASN A CA 1
ATOM 1018 C C . ASN A 1 122 ? -3.058 -15.203 -8.816 1.00 85.94 122 ASN A C 1
ATOM 1020 O O . ASN A 1 122 ? -1.924 -15.588 -9.104 1.00 85.94 122 ASN A O 1
ATOM 1024 N N . LEU A 1 123 ? -3.282 -13.995 -8.291 1.00 87.94 123 LEU A N 1
ATOM 1025 C CA . LEU A 1 123 ? -2.208 -13.076 -7.946 1.00 87.94 123 LEU A CA 1
ATOM 1026 C C . LEU A 1 123 ? -1.639 -13.426 -6.573 1.00 87.94 123 LEU A C 1
ATOM 1028 O O . LEU A 1 123 ? -2.370 -13.627 -5.603 1.00 87.94 123 LEU A O 1
ATOM 1032 N N . LYS A 1 124 ? -0.308 -13.430 -6.477 1.00 90.31 124 LYS A N 1
ATOM 1033 C CA . LYS A 1 124 ? 0.368 -13.511 -5.181 1.00 90.31 124 LYS A CA 1
ATOM 1034 C C . LYS A 1 124 ? 0.027 -12.282 -4.355 1.00 90.31 124 LYS A C 1
ATOM 1036 O O . LYS A 1 124 ? 0.081 -11.165 -4.869 1.00 90.31 124 LYS A O 1
ATOM 1041 N N . SER A 1 125 ? -0.302 -12.505 -3.090 1.00 89.19 125 SER A N 1
ATOM 1042 C CA . SER A 1 125 ? -0.622 -11.449 -2.132 1.00 89.19 125 SER A CA 1
ATOM 1043 C C . SER A 1 125 ? 0.465 -11.358 -1.082 1.00 89.19 125 SER A C 1
ATOM 1045 O O . SER A 1 125 ? 0.998 -12.383 -0.678 1.00 89.19 125 SER A O 1
ATOM 1047 N N . TYR A 1 126 ? 0.788 -10.150 -0.636 1.00 89.38 126 TYR A N 1
ATOM 1048 C CA . TYR A 1 126 ? 1.824 -9.901 0.358 1.00 89.38 126 TYR A CA 1
ATOM 1049 C C . TYR A 1 126 ? 1.303 -8.980 1.461 1.00 89.38 126 TYR A C 1
ATOM 1051 O O . TYR A 1 126 ? 0.703 -7.939 1.175 1.00 89.38 126 TYR A O 1
ATOM 1059 N N . ASP A 1 127 ? 1.527 -9.362 2.719 1.00 84.00 127 ASP A N 1
ATOM 1060 C CA . ASP A 1 127 ? 1.174 -8.545 3.885 1.00 84.00 127 ASP A CA 1
ATOM 1061 C C . ASP A 1 127 ? 2.098 -7.332 4.022 1.00 84.00 127 ASP A C 1
ATOM 1063 O O . ASP A 1 127 ? 3.046 -7.188 3.259 1.00 84.00 127 ASP A O 1
ATOM 1067 N N . PHE A 1 128 ? 1.865 -6.466 5.009 1.00 82.75 128 PHE A N 1
ATOM 1068 C CA . PHE A 1 128 ? 2.697 -5.279 5.245 1.00 82.75 128 PHE A CA 1
ATOM 1069 C C . PHE A 1 128 ? 4.202 -5.563 5.472 1.00 82.75 128 PHE A C 1
ATOM 1071 O O . PHE A 1 128 ? 5.019 -4.668 5.269 1.00 82.75 128 PHE A O 1
ATOM 1078 N N . CYS A 1 129 ? 4.578 -6.783 5.880 1.00 81.62 129 CYS A N 1
ATOM 1079 C CA . CYS A 1 129 ? 5.967 -7.231 6.044 1.00 81.62 129 CYS A CA 1
ATOM 1080 C C . CYS A 1 129 ? 6.544 -7.867 4.771 1.00 81.62 129 CYS A C 1
ATOM 1082 O O . CYS A 1 129 ? 7.632 -8.442 4.816 1.00 81.62 129 CYS A O 1
ATOM 1084 N N . PHE A 1 130 ? 5.814 -7.810 3.657 1.00 86.81 130 PHE A N 1
ATOM 1085 C CA . PHE A 1 130 ? 6.162 -8.460 2.401 1.00 86.81 130 PHE A CA 1
ATOM 1086 C C . PHE A 1 130 ? 6.251 -9.994 2.504 1.00 86.81 130 PHE A C 1
ATOM 1088 O O . PHE A 1 130 ? 7.010 -10.647 1.787 1.00 86.81 130 PHE A O 1
ATOM 1095 N N . ARG A 1 131 ? 5.460 -10.600 3.396 1.00 82.75 131 ARG A N 1
ATOM 1096 C CA . ARG A 1 131 ? 5.308 -12.058 3.499 1.00 82.75 131 ARG A CA 1
ATOM 1097 C C . ARG A 1 131 ? 4.137 -12.500 2.634 1.00 82.75 131 ARG A C 1
ATOM 1099 O O . ARG A 1 131 ? 3.090 -11.859 2.656 1.00 82.75 131 ARG A O 1
ATOM 1106 N N . GLU A 1 132 ? 4.311 -13.582 1.875 1.00 84.31 132 GLU A N 1
ATOM 1107 C CA . GLU A 1 132 ? 3.250 -14.105 1.006 1.00 84.31 132 GLU A CA 1
ATOM 1108 C C . GLU A 1 132 ? 2.047 -14.567 1.849 1.00 84.31 132 GLU A C 1
ATOM 1110 O O . GLU A 1 132 ? 2.197 -15.315 2.817 1.00 84.31 132 GLU A O 1
ATOM 1115 N N . VAL A 1 133 ? 0.859 -14.088 1.487 1.00 78.56 133 VAL A N 1
ATOM 1116 C CA . VAL A 1 133 ? -0.426 -14.375 2.127 1.00 78.56 133 VAL A CA 1
ATOM 1117 C C . VAL A 1 133 ? -1.216 -15.308 1.223 1.00 78.56 133 VAL A C 1
ATOM 1119 O O . VAL A 1 133 ? -1.329 -15.074 0.019 1.00 78.56 133 VAL A O 1
ATOM 1122 N N . PHE A 1 134 ? -1.813 -16.337 1.819 1.00 73.06 134 PHE A N 1
ATOM 1123 C CA . PHE A 1 134 ? -2.654 -17.311 1.126 1.00 73.06 134 PHE A CA 1
ATOM 1124 C C . PHE A 1 134 ? -4.120 -17.130 1.550 1.00 73.06 134 PHE A C 1
ATOM 1126 O O . PHE A 1 134 ? -4.579 -17.823 2.463 1.00 73.06 134 PHE A O 1
ATOM 1133 N N . PRO A 1 135 ? -4.865 -16.185 0.945 1.00 62.72 135 PRO A N 1
ATOM 1134 C CA . PRO A 1 135 ? -6.257 -15.958 1.308 1.00 62.72 135 PRO A CA 1
ATOM 1135 C C . PRO A 1 135 ? -7.114 -17.187 0.973 1.00 62.72 135 PRO A C 1
ATOM 1137 O O . PRO A 1 135 ? -7.046 -17.728 -0.128 1.00 62.72 135 PRO A O 1
ATOM 1140 N N . GLY A 1 136 ? -7.940 -17.625 1.928 1.00 55.53 136 GLY A N 1
ATOM 1141 C CA . GLY A 1 136 ? -8.989 -18.619 1.681 1.00 55.53 136 GLY A CA 1
ATOM 1142 C C . GLY A 1 136 ? -8.526 -20.057 1.419 1.00 55.53 136 GLY A C 1
ATOM 1143 O O . GLY A 1 136 ? -9.290 -20.820 0.826 1.00 55.53 136 GLY A O 1
ATOM 1144 N N . LYS A 1 137 ? -7.320 -20.463 1.850 1.00 53.81 137 LYS A N 1
ATOM 1145 C CA . LYS A 1 137 ? -6.928 -21.883 1.807 1.00 53.81 137 LYS A CA 1
ATOM 1146 C C . LYS A 1 137 ? -7.756 -22.688 2.813 1.00 53.81 137 LYS A C 1
ATOM 1148 O O . LYS A 1 137 ? -7.498 -22.660 4.013 1.00 53.81 137 LYS A O 1
ATOM 1153 N N . VAL A 1 138 ? -8.744 -23.417 2.302 1.00 49.97 138 VAL A N 1
ATOM 1154 C CA . VAL A 1 138 ? -9.408 -24.497 3.036 1.00 49.97 138 VAL A CA 1
ATOM 1155 C C . VAL A 1 138 ? -8.520 -25.724 2.908 1.00 49.97 138 VAL A C 1
ATOM 1157 O O . VAL A 1 138 ? -8.308 -26.224 1.805 1.00 49.97 138 VAL A O 1
ATOM 1160 N N . VAL A 1 139 ? -7.962 -26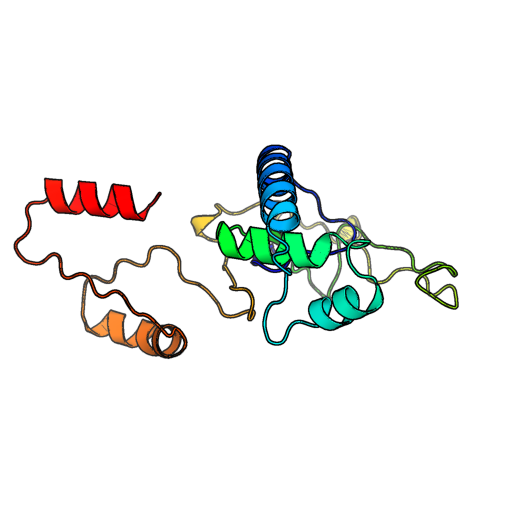.158 4.030 1.00 49.97 139 VAL A N 1
ATOM 1161 C CA . VAL A 1 139 ? -7.140 -27.363 4.110 1.00 49.97 139 VAL A CA 1
ATOM 1162 C C . VAL A 1 139 ? -8.050 -28.520 4.505 1.00 49.97 139 VAL A C 1
ATOM 1164 O O . VAL A 1 139 ? -8.751 -28.433 5.512 1.00 49.97 139 VAL A O 1
ATOM 1167 N N . TRP A 1 140 ? -8.061 -29.583 3.702 1.00 52.22 140 TRP A N 1
ATOM 1168 C CA . TRP A 1 140 ? -8.973 -30.719 3.893 1.00 52.22 140 TRP A CA 1
ATOM 1169 C C . TRP A 1 140 ? -8.346 -31.882 4.670 1.00 52.22 140 TRP A C 1
ATOM 1171 O O . TRP A 1 140 ? -9.071 -32.745 5.160 1.00 52.22 140 TRP A O 1
ATOM 1181 N N . ASN A 1 141 ? -7.016 -31.915 4.800 1.00 55.72 141 ASN A N 1
ATOM 1182 C CA . ASN A 1 141 ? -6.277 -32.958 5.512 1.00 55.72 141 ASN A CA 1
ATOM 1183 C C . ASN A 1 141 ? -5.151 -32.367 6.383 1.00 55.72 141 ASN A C 1
ATOM 1185 O O . ASN A 1 141 ? -4.691 -31.245 6.176 1.00 55.72 141 ASN A O 1
ATOM 1189 N N . ALA A 1 142 ? -4.725 -33.122 7.396 1.00 56.12 142 ALA A N 1
ATOM 1190 C CA . ALA A 1 142 ? -3.717 -32.669 8.355 1.00 56.12 142 ALA A CA 1
ATOM 1191 C C . ALA A 1 142 ? -2.325 -32.481 7.718 1.00 56.12 142 ALA A C 1
ATOM 1193 O O . ALA A 1 142 ? -1.579 -31.594 8.131 1.00 56.12 142 ALA A O 1
ATOM 1194 N N . ASP A 1 143 ? -2.007 -33.252 6.676 1.00 63.41 143 ASP A N 1
ATOM 1195 C CA . ASP A 1 143 ? -0.704 -33.223 6.004 1.00 63.41 143 ASP A CA 1
ATOM 1196 C C . ASP A 1 143 ? -0.475 -31.905 5.245 1.00 63.41 143 ASP A C 1
ATOM 1198 O O . ASP A 1 143 ? 0.619 -31.337 5.286 1.00 63.41 143 ASP A O 1
ATOM 1202 N N . GLU A 1 144 ? -1.518 -31.342 4.634 1.00 59.16 144 GLU A N 1
ATOM 1203 C CA . GLU A 1 144 ? -1.478 -30.019 4.007 1.00 59.16 144 GLU A CA 1
ATOM 1204 C C . GLU A 1 144 ? -1.415 -28.884 5.043 1.00 59.16 144 GLU A C 1
ATOM 1206 O O . GLU A 1 144 ? -0.842 -27.827 4.756 1.00 59.16 144 GLU A O 1
ATOM 1211 N N . LEU A 1 145 ? -1.922 -29.101 6.264 1.00 60.16 145 LEU A N 1
ATOM 1212 C CA . LEU A 1 145 ? -1.816 -28.145 7.373 1.00 60.16 145 LEU A CA 1
ATOM 1213 C C . LEU A 1 145 ? -0.337 -27.905 7.731 1.00 60.16 145 LEU A C 1
ATOM 1215 O O . LEU A 1 145 ? 0.083 -26.765 7.934 1.00 60.16 145 LEU A O 1
ATOM 1219 N N . SER A 1 146 ? 0.485 -28.963 7.705 1.00 58.47 146 SER A N 1
ATOM 1220 C CA . SER A 1 146 ? 1.951 -28.920 7.889 1.00 58.47 146 SER A CA 1
ATOM 1221 C C . SER A 1 146 ? 2.635 -27.910 6.971 1.00 58.47 146 SER A C 1
ATOM 1223 O O . SER A 1 146 ? 3.587 -27.244 7.372 1.00 58.47 146 SER A O 1
ATOM 1225 N N . SER A 1 147 ? 2.136 -27.770 5.739 1.00 61.28 147 SER A N 1
ATOM 1226 C CA . SER A 1 147 ? 2.718 -26.877 4.733 1.00 61.28 147 SER A CA 1
ATOM 1227 C C . SER A 1 147 ? 2.431 -25.393 4.991 1.00 61.28 147 SER A C 1
ATOM 1229 O O . SER A 1 147 ? 3.179 -24.537 4.520 1.00 61.28 147 SER A O 1
ATOM 1231 N N . ILE A 1 148 ? 1.380 -25.078 5.760 1.00 59.47 148 ILE A N 1
ATOM 1232 C CA . ILE A 1 148 ? 0.982 -23.704 6.109 1.00 59.47 148 ILE A CA 1
ATOM 1233 C C . ILE A 1 148 ? 1.403 -23.301 7.530 1.00 59.47 148 ILE A C 1
ATOM 1235 O O . ILE A 1 148 ? 1.443 -22.109 7.845 1.00 59.47 148 ILE A O 1
ATOM 1239 N N . PHE A 1 149 ? 1.777 -24.260 8.383 1.00 57.62 149 PHE A N 1
ATOM 1240 C CA . PHE A 1 149 ? 2.267 -23.998 9.741 1.00 57.62 149 PHE A CA 1
ATOM 1241 C C . PHE A 1 149 ? 3.455 -23.023 9.818 1.00 57.62 149 PHE A C 1
ATOM 1243 O O . PHE A 1 149 ? 3.409 -22.134 10.672 1.00 57.62 149 PHE A O 1
ATOM 1250 N N . PRO A 1 150 ? 4.478 -23.088 8.939 1.00 58.47 150 PRO A N 1
ATOM 1251 C CA . PRO A 1 150 ? 5.598 -22.143 8.981 1.00 58.47 150 PRO A CA 1
ATOM 1252 C C . PRO A 1 150 ? 5.171 -20.685 8.747 1.00 58.47 150 PRO A C 1
ATOM 1254 O O . PRO A 1 150 ? 5.770 -19.760 9.296 1.00 58.47 150 PRO A O 1
ATOM 1257 N N . SER A 1 151 ? 4.123 -20.469 7.944 1.00 52.78 151 SER A N 1
ATOM 1258 C CA . SER A 1 151 ? 3.517 -19.147 7.733 1.00 52.78 151 SER A CA 1
ATOM 1259 C C . SER A 1 151 ? 2.607 -18.714 8.888 1.00 52.78 151 SER A C 1
ATOM 1261 O O . SER A 1 151 ? 2.556 -17.526 9.200 1.00 52.78 151 SER A O 1
ATOM 1263 N N . LEU A 1 152 ? 1.939 -19.662 9.555 1.00 53.84 152 LEU A N 1
ATOM 1264 C CA . LEU A 1 152 ? 1.045 -19.412 10.693 1.00 53.84 152 LEU A CA 1
ATOM 1265 C C . LEU A 1 152 ? 1.799 -19.098 11.994 1.00 53.84 152 LEU A C 1
ATOM 1267 O O . LEU A 1 152 ? 1.360 -18.242 12.752 1.00 53.84 152 LEU A O 1
ATOM 1271 N N . GLN A 1 153 ? 2.963 -19.716 12.229 1.00 49.22 153 GLN A N 1
ATOM 1272 C CA . GLN A 1 153 ? 3.797 -19.487 13.424 1.00 49.22 153 GLN A CA 1
ATOM 1273 C C . GLN A 1 153 ? 4.277 -18.033 13.596 1.00 49.22 153 GLN A C 1
ATOM 1275 O O . GLN A 1 153 ? 4.769 -17.674 14.662 1.00 49.22 153 GLN A O 1
ATOM 1280 N N . LYS A 1 154 ? 4.147 -17.185 12.567 1.00 52.19 154 LYS A N 1
ATOM 1281 C CA . LYS A 1 154 ? 4.511 -15.759 12.609 1.00 52.19 154 LYS A CA 1
ATOM 1282 C C . LYS A 1 154 ? 3.330 -14.817 12.886 1.00 52.19 154 LYS A C 1
ATOM 1284 O O . LYS A 1 154 ? 3.537 -13.603 12.860 1.00 52.19 154 LYS A O 1
ATOM 1289 N N . GLN A 1 155 ? 2.120 -15.338 13.100 1.00 48.62 155 GLN A N 1
ATOM 1290 C CA . GLN A 1 155 ? 0.943 -14.548 13.474 1.00 48.62 155 GLN A CA 1
ATOM 1291 C C . GLN A 1 155 ? 0.532 -14.865 14.919 1.00 48.62 155 GLN A C 1
ATOM 1293 O O . GLN A 1 155 ? 0.381 -16.025 15.285 1.00 48.62 155 GLN A O 1
ATOM 1298 N N . GLU A 1 156 ? 0.369 -13.829 15.748 1.00 50.12 156 GLU A N 1
ATOM 1299 C CA . GLU A 1 156 ? 0.140 -13.949 17.201 1.00 50.12 156 GLU A CA 1
ATOM 1300 C C . GLU A 1 156 ? -1.222 -14.556 17.574 1.00 50.12 156 GLU A C 1
ATOM 1302 O O . GLU A 1 156 ? -1.448 -14.927 18.724 1.00 50.12 156 GLU A O 1
ATOM 1307 N N . THR A 1 157 ? -2.157 -14.673 16.629 1.00 48.25 157 THR A N 1
ATOM 1308 C CA . THR A 1 157 ? -3.471 -15.274 16.877 1.00 48.25 157 THR A CA 1
ATOM 1309 C C . THR A 1 157 ? -3.860 -16.179 15.719 1.00 48.25 157 THR A C 1
ATOM 1311 O O . THR A 1 157 ? -4.096 -15.720 14.604 1.00 48.25 157 THR A O 1
ATOM 1314 N N . ILE A 1 158 ? -3.939 -17.478 16.000 1.00 57.94 158 ILE A N 1
ATOM 1315 C CA . ILE A 1 158 ? -4.415 -18.501 15.069 1.00 57.94 158 ILE A CA 1
ATOM 1316 C C . ILE A 1 158 ? -5.816 -18.909 15.526 1.00 57.94 158 ILE A C 1
ATOM 1318 O O . ILE A 1 158 ? -5.975 -19.470 16.609 1.00 57.94 158 ILE A O 1
ATOM 1322 N N . LEU A 1 159 ? -6.834 -18.640 14.705 1.00 56.69 159 LEU A N 1
ATOM 1323 C CA . LEU A 1 159 ? -8.190 -19.130 14.946 1.00 56.69 159 LEU A CA 1
ATOM 1324 C C . LEU A 1 159 ? -8.372 -20.471 14.225 1.00 56.69 159 LEU A C 1
ATOM 1326 O O . LEU A 1 159 ? -8.622 -20.514 13.022 1.00 56.69 159 LEU A O 1
ATOM 1330 N N . LEU A 1 160 ? -8.233 -21.573 14.960 1.00 58.66 160 LEU A N 1
ATOM 1331 C CA . LEU A 1 160 ? -8.558 -22.904 14.456 1.00 58.66 160 LEU A CA 1
ATOM 1332 C C . LEU A 1 160 ? -10.043 -23.182 14.719 1.00 58.66 160 LEU A C 1
ATOM 1334 O O . LEU A 1 160 ? -10.451 -23.330 15.869 1.00 58.66 160 LEU A O 1
ATOM 1338 N N . VAL A 1 161 ? -10.851 -23.264 13.663 1.00 60.62 161 VAL A N 1
ATOM 1339 C CA . VAL A 1 161 ? -12.276 -23.604 13.777 1.00 60.62 161 VAL A CA 1
ATOM 1340 C C . VAL A 1 161 ? -12.494 -25.010 13.225 1.00 60.62 161 VAL A C 1
ATOM 1342 O O . VAL A 1 161 ? -12.399 -25.231 12.020 1.00 60.62 161 VAL A O 1
ATOM 1345 N N . SER A 1 162 ? -12.777 -25.970 14.108 1.00 60.94 162 SER A N 1
ATOM 1346 C CA . SER A 1 162 ? -13.197 -27.315 13.700 1.00 60.94 162 SER A CA 1
ATOM 1347 C C . SER A 1 162 ? -14.679 -27.306 13.339 1.00 60.94 162 SER A C 1
ATOM 1349 O O . SER A 1 162 ? -15.510 -26.859 14.127 1.00 60.94 162 SER A O 1
ATOM 1351 N N . LEU A 1 163 ? -15.007 -27.813 12.151 1.00 67.94 163 LEU A N 1
ATOM 1352 C CA . LEU A 1 163 ? -16.381 -27.912 11.641 1.00 67.94 163 LEU A CA 1
ATOM 1353 C C . LEU A 1 163 ? -16.909 -29.352 11.639 1.00 67.94 163 LEU A C 1
ATOM 1355 O O . LEU A 1 163 ? -17.947 -29.644 11.045 1.00 67.94 163 LEU A O 1
ATOM 1359 N N . PHE A 1 164 ? -16.181 -30.266 12.281 1.00 60.50 164 PHE A N 1
ATOM 1360 C CA . PHE A 1 164 ? -16.532 -31.678 12.330 1.00 60.50 164 PHE A CA 1
ATOM 1361 C C . PHE A 1 164 ? -17.863 -31.890 13.068 1.00 60.50 164 PHE A C 1
ATOM 1363 O O . PHE A 1 164 ? -18.046 -31.405 14.183 1.00 60.50 164 PHE A O 1
ATOM 1370 N N . GLY A 1 165 ? -18.793 -32.616 12.440 1.00 67.50 165 GLY A N 1
ATOM 1371 C CA . GLY A 1 165 ? -20.119 -32.909 13.001 1.00 67.50 165 GLY A CA 1
ATOM 1372 C C . GLY A 1 165 ? -21.170 -31.804 12.830 1.00 67.50 165 GLY A C 1
ATOM 1373 O O . GLY A 1 165 ? -22.296 -31.974 13.293 1.00 67.50 165 GLY A O 1
ATOM 1374 N N . LEU A 1 166 ? -20.848 -30.692 12.158 1.00 71.25 166 LEU A N 1
ATOM 1375 C CA . LEU A 1 166 ? -21.822 -29.645 11.833 1.00 71.25 166 LEU A CA 1
ATOM 1376 C C . LEU A 1 166 ? -22.551 -29.942 10.515 1.00 71.25 166 LEU A C 1
ATOM 1378 O O . LEU A 1 166 ? -22.006 -30.565 9.606 1.00 71.25 166 LEU A O 1
ATOM 1382 N N . SER A 1 167 ? -23.794 -29.467 10.397 1.00 76.44 167 SER A N 1
ATOM 1383 C CA . SER A 1 167 ? -24.575 -29.608 9.165 1.00 76.44 167 SER A CA 1
ATOM 1384 C C . SER A 1 167 ? -24.033 -28.708 8.048 1.00 76.44 167 SER A C 1
ATOM 1386 O O . SER A 1 167 ? -23.524 -27.612 8.296 1.00 76.44 167 SER A O 1
ATOM 1388 N N . GLU A 1 168 ? -24.184 -29.142 6.792 1.00 64.94 168 GLU A N 1
ATOM 1389 C CA . GLU A 1 168 ? -23.658 -28.421 5.622 1.00 64.94 168 GLU A CA 1
ATOM 1390 C C . GLU A 1 168 ? -24.161 -26.966 5.545 1.00 64.94 168 GLU A C 1
ATOM 1392 O O . GLU A 1 168 ? -23.408 -26.059 5.192 1.00 64.94 168 GLU A O 1
ATOM 1397 N N . ALA A 1 169 ? -25.414 -26.715 5.939 1.00 59.25 169 ALA A N 1
ATOM 1398 C CA . ALA A 1 169 ? -25.999 -25.375 5.968 1.00 59.25 169 ALA A CA 1
ATOM 1399 C C . ALA A 1 169 ? -25.278 -24.435 6.951 1.00 59.25 169 ALA A C 1
ATOM 1401 O O . ALA A 1 169 ? -25.040 -23.269 6.635 1.00 59.25 169 ALA A O 1
ATOM 1402 N N . VAL A 1 170 ? -24.886 -24.945 8.123 1.00 58.69 170 VAL A N 1
ATOM 1403 C CA . VAL A 1 170 ? -24.148 -24.181 9.141 1.00 58.69 170 VAL A CA 1
ATOM 1404 C C . VAL A 1 170 ? -22.723 -23.906 8.670 1.00 58.69 170 VAL A C 1
ATOM 1406 O O . VAL A 1 170 ? -22.247 -22.780 8.800 1.00 58.69 170 VAL A O 1
ATOM 1409 N N . ILE A 1 171 ? -22.075 -24.893 8.043 1.00 65.56 171 ILE A N 1
ATOM 1410 C CA . ILE A 1 171 ? -20.741 -24.739 7.446 1.00 65.56 171 ILE A CA 1
ATOM 1411 C C . ILE A 1 171 ? -20.760 -23.657 6.362 1.00 65.56 171 ILE A C 1
ATOM 1413 O O . ILE A 1 171 ? -19.937 -22.743 6.383 1.00 65.56 171 ILE A O 1
ATOM 1417 N N . ARG A 1 172 ? -21.728 -23.712 5.440 1.00 57.94 172 ARG A N 1
ATOM 1418 C CA . ARG A 1 172 ? -21.883 -22.716 4.370 1.00 57.94 172 ARG A CA 1
ATOM 1419 C C . ARG A 1 172 ? -22.143 -21.320 4.922 1.00 57.94 172 ARG A C 1
ATOM 1421 O O . ARG A 1 172 ? -21.477 -20.384 4.493 1.00 57.94 172 ARG A O 1
ATOM 1428 N N . ASN A 1 173 ? -23.043 -21.181 5.895 1.00 59.19 173 ASN A N 1
ATOM 1429 C CA . ASN A 1 173 ? -23.306 -19.890 6.528 1.00 59.19 173 ASN A CA 1
ATOM 1430 C C . ASN A 1 173 ? -22.064 -19.332 7.225 1.00 59.19 173 ASN A C 1
ATOM 1432 O O . ASN A 1 173 ? -21.755 -18.158 7.041 1.00 59.19 173 ASN A O 1
ATOM 1436 N N . LEU A 1 174 ? -21.323 -20.149 7.974 1.00 62.22 174 LEU A N 1
ATOM 1437 C CA . LEU A 1 174 ? -20.098 -19.707 8.637 1.00 62.22 174 LEU A CA 1
ATOM 1438 C C . LEU A 1 174 ? -19.048 -19.241 7.617 1.00 62.22 174 LEU A C 1
ATOM 1440 O O . LEU A 1 174 ? -18.490 -18.156 7.756 1.00 62.22 174 LEU A O 1
ATOM 1444 N N . LEU A 1 175 ? -18.829 -20.014 6.549 1.00 61.19 175 LEU A N 1
ATOM 1445 C CA . LEU A 1 175 ? -17.913 -19.640 5.469 1.00 61.19 175 LEU A CA 1
ATOM 1446 C C . LEU A 1 175 ? -18.359 -18.365 4.739 1.00 61.19 175 LEU A C 1
ATOM 1448 O O . LEU A 1 175 ? -17.511 -17.582 4.321 1.00 61.19 175 LEU A O 1
ATOM 1452 N N . CYS A 1 176 ? -19.666 -18.124 4.604 1.00 50.94 176 CYS A N 1
ATOM 1453 C CA . CYS A 1 176 ? -20.198 -16.872 4.064 1.00 50.94 176 CYS A CA 1
ATOM 1454 C C . CYS A 1 176 ? -19.898 -15.671 4.972 1.00 50.94 176 CYS A C 1
ATOM 1456 O O . CYS A 1 176 ? -19.546 -14.617 4.455 1.00 50.94 176 CYS A O 1
ATOM 1458 N N . HIS A 1 177 ? -19.976 -15.828 6.297 1.00 51.25 177 HIS A N 1
ATOM 1459 C CA . HIS A 1 177 ? -19.651 -14.757 7.250 1.00 51.25 177 HIS A CA 1
ATOM 1460 C C . HIS A 1 177 ? -18.142 -14.487 7.345 1.00 51.25 177 HIS A C 1
ATOM 1462 O O . HIS A 1 177 ? -17.740 -13.353 7.573 1.00 51.25 177 HIS A O 1
ATOM 1468 N N . LEU A 1 178 ? -17.304 -15.507 7.135 1.00 54.31 178 LEU A N 1
ATOM 1469 C CA . LEU A 1 178 ? -15.841 -15.375 7.123 1.00 54.31 178 LEU A CA 1
ATOM 1470 C C . LEU A 1 178 ? -15.279 -14.824 5.801 1.00 54.31 178 LEU A C 1
ATOM 1472 O O . LEU A 1 178 ? -14.110 -14.457 5.740 1.00 54.31 178 LEU A O 1
ATOM 1476 N N . ARG A 1 179 ? -16.087 -14.798 4.735 1.00 45.31 179 ARG A N 1
ATOM 1477 C CA . ARG A 1 179 ? -15.749 -14.195 3.433 1.00 45.31 179 ARG A CA 1
ATOM 1478 C C . ARG A 1 179 ? -16.138 -12.711 3.329 1.00 45.31 179 ARG A C 1
ATOM 1480 O O . ARG A 1 179 ? -15.992 -12.156 2.240 1.00 45.31 179 ARG A O 1
ATOM 1487 N N . GLY A 1 180 ? -16.677 -12.128 4.405 1.00 35.97 180 GLY A N 1
ATOM 1488 C CA . GLY A 1 180 ? -17.097 -10.724 4.492 1.00 35.97 180 GLY A CA 1
ATOM 1489 C C . GLY A 1 180 ? -15.931 -9.753 4.544 1.00 35.97 180 GLY A C 1
ATOM 1490 O O . GLY A 1 180 ? -14.990 -10.022 5.320 1.00 35.97 180 GLY A O 1
#

Secondary structure (DSSP, 8-state):
--EEEESSPPSSS----HHHHHHHHHHHHHHHHTT-----TT-HHHHHHHHHGGG--HHHHHHHHHHHT--EEEE--GGG-BSS--EE-SSSS-SS--EESSPBPPGGG--TTSS-PPPGGGS-EE-TTS-EE-TT----SHHHHHHHHHHHTTSS-------TT--HHHHHHHHHHHT-

Sequence (180 aa):
MHVFLYQIVGTWGQLLFPKPWKEFRSWYDEHKAKGIKPYLDGMVTNGWYKKTGERIWTPCFIKFILFCGYFNIYTNFPNERVLSVSYRIAGVNYGKTAGPDAQLLDENSLYYNFLKMQPLSNLKSYDFCFREVFPGKVVWNADELSSIFPSLQKQETILLVSLFGLSEAVIRNLLCHLRG

Radius of gyration: 20.62 Å; chains: 1; bounding box: 46×54×47 Å

Foldseek 3Di:
DWKAWELQDDPPPDDDDPVLVVVLVVVVVVCVVVVHDLDDPPDPVVVVCVVPPPPDCRSSSSSSSQVVVHIDMDTHDPPNADQDWDFQDPDDVDVHGDGTPHHHDDPVNPDVVRPDDDPNQPHFHAYNVRHTDNPPDDDPDPVVVVVCVVVVVPDPDDDDDDCPPPDPVVVVVVVVVVVD

pLDDT: mean 78.12, std 14.46, range [35.97, 95.38]